Protein AF-A0A2N1AN52-F1 (afdb_monomer)

Secondary structure (DSSP, 8-state):
--HHHHHHHHT-TT-HHHHHHHHHHHHHHTGGGGS-PPPSSPPSS-PPPPPPPP--HHHHHHHHHHHHHHHHHHHHHHHHHHHHHHHHHHHHHHHHTT-

Structure (mmCIF, N/CA/C/O backbone):
data_AF-A0A2N1AN52-F1
#
_entry.id   AF-A0A2N1AN52-F1
#
loop_
_atom_site.group_PDB
_atom_site.id
_atom_site.type_symbol
_atom_site.label_atom_id
_atom_site.label_alt_id
_atom_site.label_comp_id
_atom_site.label_asym_id
_atom_site.label_entity_id
_atom_site.label_seq_id
_atom_site.pdbx_PDB_ins_code
_atom_site.Cartn_x
_atom_site.Cartn_y
_atom_site.Cartn_z
_atom_site.occupancy
_atom_site.B_iso_or_equiv
_atom_site.auth_seq_id
_atom_site.auth_comp_id
_atom_site.auth_asym_id
_atom_site.auth_atom_id
_atom_site.pdbx_PDB_model_num
ATOM 1 N N . LEU A 1 1 ? -4.471 -13.386 -9.652 1.00 80.50 1 LEU A N 1
ATOM 2 C CA . LEU A 1 1 ? -4.760 -13.600 -11.089 1.00 80.50 1 LEU A CA 1
ATOM 3 C C . LEU A 1 1 ? -3.722 -14.581 -11.628 1.00 80.50 1 LEU A C 1
ATOM 5 O O . LEU A 1 1 ? -2.561 -14.420 -11.281 1.00 80.50 1 LEU A O 1
ATOM 9 N N . SER A 1 2 ? -4.091 -15.621 -12.379 1.00 90.62 2 SER A N 1
ATOM 10 C CA . SER A 1 2 ? -3.084 -16.559 -12.915 1.00 90.62 2 SER A CA 1
ATOM 11 C C . SER A 1 2 ? -2.367 -15.979 -14.140 1.00 90.62 2 SER A C 1
ATOM 13 O O . SER A 1 2 ? -2.941 -15.178 -14.876 1.00 90.62 2 SER A O 1
ATOM 15 N N . ALA A 1 3 ? -1.141 -16.434 -14.422 1.00 90.62 3 ALA A N 1
ATOM 16 C CA . ALA A 1 3 ? -0.369 -15.955 -15.574 1.00 90.62 3 ALA A CA 1
ATOM 17 C C . ALA A 1 3 ? -1.092 -16.163 -16.922 1.00 90.62 3 ALA A C 1
ATOM 19 O O . ALA A 1 3 ? -1.009 -15.318 -17.806 1.00 90.62 3 ALA A O 1
ATOM 20 N N . ARG A 1 4 ? -1.854 -17.257 -17.070 1.00 92.06 4 ARG A N 1
ATOM 21 C CA . ARG A 1 4 ? -2.673 -17.518 -18.271 1.00 92.06 4 ARG A CA 1
ATOM 22 C C . ARG A 1 4 ? -3.819 -16.521 -18.421 1.00 92.06 4 ARG A C 1
ATOM 24 O O . ARG A 1 4 ? -4.062 -16.042 -19.521 1.00 92.06 4 ARG A O 1
ATOM 31 N N . GLN A 1 5 ? -4.487 -16.190 -17.317 1.00 92.75 5 GLN A N 1
ATOM 32 C CA . GLN A 1 5 ? -5.539 -15.172 -17.314 1.00 92.75 5 GLN A CA 1
ATOM 33 C C . GLN A 1 5 ? -4.972 -13.788 -17.648 1.00 92.75 5 GLN A C 1
ATOM 35 O O . GLN A 1 5 ? -5.591 -13.062 -18.413 1.00 92.75 5 GLN A O 1
ATOM 40 N N . ALA A 1 6 ? -3.782 -13.446 -17.140 1.00 92.12 6 ALA A N 1
ATOM 41 C CA . ALA A 1 6 ? -3.132 -12.168 -17.443 1.00 92.12 6 ALA A CA 1
ATOM 42 C C . ALA A 1 6 ? -2.855 -12.014 -18.943 1.00 92.12 6 ALA A C 1
ATOM 44 O O . ALA A 1 6 ? -3.147 -10.975 -19.521 1.00 92.12 6 ALA A O 1
ATOM 45 N N . ILE A 1 7 ? -2.35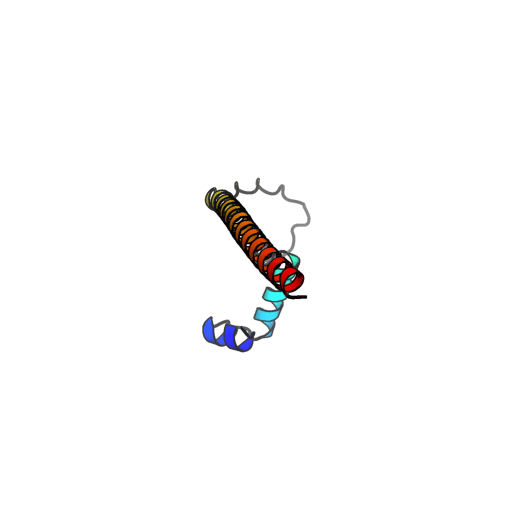3 -13.067 -19.591 1.00 94.25 7 ILE A N 1
ATOM 46 C CA . ILE A 1 7 ? -2.082 -13.048 -21.036 1.00 94.25 7 ILE A CA 1
ATOM 47 C C . ILE A 1 7 ? -3.351 -12.776 -21.835 1.00 94.25 7 ILE A C 1
ATOM 49 O O . ILE A 1 7 ? -3.321 -11.953 -22.740 1.00 94.25 7 ILE A O 1
ATOM 53 N N . ALA A 1 8 ? -4.449 -13.453 -21.491 1.00 92.75 8 ALA A N 1
ATOM 54 C CA . ALA A 1 8 ? -5.718 -13.290 -22.191 1.00 92.75 8 ALA A CA 1
ATOM 55 C C . ALA A 1 8 ? -6.327 -11.896 -21.975 1.00 92.75 8 ALA A C 1
ATOM 57 O O . ALA A 1 8 ? -6.887 -11.326 -22.903 1.00 92.75 8 ALA A O 1
ATOM 58 N N . LEU A 1 9 ? -6.208 -11.343 -20.764 1.00 95.12 9 LEU A N 1
ATOM 59 C CA . LEU A 1 9 ? -6.763 -10.029 -20.427 1.00 95.12 9 LEU A CA 1
ATOM 60 C C . LEU A 1 9 ? -5.967 -8.866 -21.028 1.00 95.12 9 LEU A C 1
ATOM 62 O O . LEU A 1 9 ? -6.561 -7.861 -21.400 1.00 95.12 9 LEU A O 1
ATOM 66 N N . PHE A 1 10 ? -4.641 -8.991 -21.106 1.00 91.44 10 PHE A N 1
ATOM 67 C CA . PHE A 1 10 ? -3.741 -7.903 -21.505 1.00 91.44 10 PHE A CA 1
ATOM 68 C C . PHE A 1 10 ? -3.096 -8.106 -22.885 1.00 91.44 10 PHE A C 1
ATOM 70 O O . PHE A 1 10 ? -2.163 -7.384 -23.227 1.00 91.44 10 PHE A O 1
ATOM 77 N N . ASP A 1 11 ? -3.555 -9.098 -23.655 1.00 92.56 11 ASP A N 1
ATOM 78 C CA . ASP A 1 11 ? -3.037 -9.461 -24.986 1.00 92.56 11 ASP A CA 1
ATOM 79 C C . ASP A 1 11 ? -1.493 -9.557 -25.044 1.00 92.56 11 ASP A C 1
ATOM 81 O O . ASP A 1 11 ? -0.815 -9.050 -25.943 1.00 92.56 11 ASP A O 1
ATOM 85 N N . ILE A 1 12 ? -0.894 -10.193 -24.027 1.00 89.50 12 ILE A N 1
ATOM 86 C CA . ILE A 1 12 ? 0.569 -10.250 -23.885 1.00 89.50 12 ILE A CA 1
ATOM 87 C C . ILE A 1 12 ? 1.147 -11.301 -24.835 1.00 89.50 12 ILE A C 1
ATOM 89 O O . ILE A 1 12 ? 1.084 -12.513 -24.595 1.00 89.50 12 ILE A O 1
ATOM 93 N N . ARG A 1 13 ? 1.812 -10.833 -25.891 1.00 85.06 13 ARG A N 1
ATOM 94 C CA . ARG A 1 13 ? 2.571 -11.694 -26.808 1.00 85.06 13 ARG A CA 1
ATOM 95 C C . ARG A 1 13 ? 3.824 -12.243 -26.115 1.00 85.06 13 ARG A C 1
ATOM 97 O O . ARG A 1 13 ? 4.622 -11.492 -25.567 1.00 85.06 13 ARG A O 1
ATOM 104 N N . GLY A 1 14 ? 4.006 -13.564 -26.159 1.00 82.12 14 GLY A N 1
ATOM 105 C CA . GLY A 1 14 ? 5.150 -14.263 -25.548 1.00 82.12 14 GLY A CA 1
ATOM 106 C C . GLY A 1 14 ? 4.787 -15.252 -24.433 1.00 82.12 14 GLY A C 1
ATOM 107 O O . GLY A 1 14 ? 5.657 -15.968 -23.934 1.00 82.12 14 GLY A O 1
ATOM 108 N N . GLY A 1 15 ? 3.502 -15.362 -24.087 1.00 90.31 15 GLY A N 1
ATOM 109 C CA . GLY A 1 15 ? 2.984 -16.449 -23.258 1.00 90.31 15 GLY A CA 1
ATOM 110 C C . GLY A 1 15 ? 3.401 -16.384 -21.783 1.00 90.31 15 GLY A C 1
ATOM 111 O O . GLY A 1 15 ? 3.853 -15.363 -21.268 1.00 90.31 15 GLY A O 1
ATOM 112 N N . VAL A 1 16 ? 3.234 -17.508 -21.076 1.00 93.06 16 VAL A N 1
ATOM 113 C CA . VAL A 1 16 ? 3.396 -17.598 -19.606 1.00 93.06 16 VAL A CA 1
ATOM 114 C C . VAL A 1 16 ? 4.812 -17.257 -19.142 1.00 93.06 16 VAL A C 1
ATOM 116 O O . VAL A 1 16 ? 4.985 -16.725 -18.047 1.00 93.06 16 VAL A O 1
ATOM 119 N N . GLY A 1 17 ? 5.823 -17.521 -19.973 1.00 92.69 17 GLY A N 1
ATOM 120 C CA . GLY A 1 17 ? 7.219 -17.235 -19.642 1.00 92.69 17 GLY A CA 1
ATOM 121 C C . GLY A 1 17 ? 7.517 -15.743 -19.476 1.00 92.69 17 GLY A C 1
ATOM 122 O O . GLY A 1 17 ? 8.319 -15.386 -18.617 1.00 92.69 17 GLY A O 1
ATOM 123 N N . VAL A 1 18 ? 6.851 -14.873 -20.245 1.00 92.25 18 VAL A N 1
ATOM 124 C CA . VAL A 1 18 ? 7.034 -13.414 -20.139 1.00 92.25 18 VAL A CA 1
ATOM 125 C C . VAL A 1 18 ? 6.469 -12.900 -18.822 1.00 92.25 18 VAL A C 1
ATOM 127 O O . VAL A 1 18 ? 7.171 -12.214 -18.086 1.00 92.25 18 VAL A O 1
ATOM 130 N N . VAL A 1 19 ? 5.244 -13.309 -18.482 1.00 93.31 19 VAL A N 1
ATOM 131 C CA . VAL A 1 19 ? 4.581 -12.885 -17.240 1.00 93.31 19 VAL A CA 1
ATOM 132 C C . VAL A 1 19 ? 5.369 -13.335 -16.013 1.00 93.31 19 VAL A C 1
ATOM 134 O O . VAL A 1 19 ? 5.602 -12.534 -15.116 1.00 93.31 19 VAL A O 1
ATOM 137 N N . ARG A 1 20 ? 5.851 -14.584 -15.998 1.00 93.12 20 ARG A N 1
ATOM 138 C CA . ARG A 1 20 ? 6.675 -15.092 -14.889 1.00 93.12 20 ARG A CA 1
ATOM 139 C C . ARG A 1 20 ? 7.995 -14.346 -14.740 1.00 93.12 20 ARG A C 1
ATOM 141 O O . ARG A 1 20 ? 8.427 -14.094 -13.625 1.00 93.12 20 ARG A O 1
ATOM 148 N N . ARG A 1 21 ? 8.637 -13.983 -15.853 1.00 92.31 21 ARG A N 1
ATOM 149 C CA . ARG A 1 21 ? 9.870 -13.192 -15.806 1.00 92.31 21 ARG A CA 1
ATOM 150 C C . ARG A 1 21 ? 9.614 -11.816 -15.199 1.00 92.31 21 ARG A C 1
ATOM 152 O O . ARG A 1 21 ? 10.380 -11.402 -14.338 1.00 92.31 21 ARG A O 1
ATOM 159 N N . TRP A 1 22 ? 8.550 -11.139 -15.627 1.00 92.12 22 TRP A N 1
ATOM 160 C CA . TRP A 1 22 ? 8.167 -9.847 -15.059 1.00 92.12 22 TRP A CA 1
ATOM 161 C C . TRP A 1 22 ? 7.819 -9.958 -13.575 1.00 92.12 22 TRP A C 1
ATOM 163 O O . TRP A 1 22 ? 8.247 -9.118 -12.796 1.00 92.12 22 TRP A O 1
ATOM 173 N N . GLU A 1 23 ? 7.117 -11.015 -13.169 1.00 92.81 23 GLU A N 1
ATOM 174 C CA . GLU A 1 23 ? 6.810 -11.293 -11.762 1.00 92.81 23 GLU A CA 1
ATOM 175 C C . GLU A 1 23 ? 8.092 -11.428 -10.924 1.00 92.81 23 GLU A C 1
ATOM 177 O O . GLU A 1 23 ? 8.241 -10.732 -9.921 1.00 92.81 23 GLU A O 1
ATOM 182 N N . SER A 1 24 ? 9.064 -12.236 -11.365 1.00 93.31 24 SER A N 1
ATOM 183 C CA . SER A 1 24 ? 10.357 -12.359 -10.676 1.00 93.31 24 SER A CA 1
ATOM 184 C C . SER A 1 24 ? 11.121 -11.032 -10.619 1.00 93.31 24 SER A C 1
ATOM 186 O O . SER A 1 24 ? 11.575 -10.639 -9.549 1.00 93.31 24 SER A O 1
ATOM 188 N N . GLN A 1 25 ? 11.212 -10.304 -11.738 1.00 92.56 25 GLN A N 1
ATOM 189 C CA . GLN A 1 25 ? 11.888 -9.001 -11.788 1.00 92.56 25 GLN A CA 1
ATOM 190 C C . GLN A 1 25 ? 11.241 -7.987 -10.840 1.00 92.56 25 GLN A C 1
ATOM 192 O O . GLN A 1 25 ? 11.942 -7.267 -10.131 1.00 92.56 25 GLN A O 1
ATOM 197 N N . TYR A 1 26 ? 9.911 -7.964 -10.787 1.00 93.12 26 TYR A N 1
ATOM 198 C CA . TYR A 1 26 ? 9.167 -7.089 -9.893 1.00 93.12 26 TYR A CA 1
ATOM 199 C C . TYR A 1 26 ? 9.396 -7.437 -8.417 1.00 93.12 26 TYR A C 1
ATOM 201 O O . TYR A 1 26 ? 9.550 -6.539 -7.593 1.00 93.12 26 TYR A O 1
ATOM 209 N N . HIS A 1 27 ? 9.465 -8.721 -8.065 1.00 91.69 27 HIS A N 1
ATOM 210 C CA . HIS A 1 27 ? 9.779 -9.121 -6.693 1.00 91.69 27 HIS A CA 1
ATOM 211 C C . HIS A 1 27 ? 11.212 -8.770 -6.275 1.00 91.69 27 HIS A C 1
ATOM 213 O O . HIS A 1 27 ? 11.433 -8.440 -5.113 1.00 91.69 27 HIS A O 1
ATOM 219 N N . GLU A 1 28 ? 12.169 -8.820 -7.202 1.00 91.62 28 GLU A N 1
ATOM 220 C CA . GLU A 1 28 ? 13.578 -8.529 -6.918 1.00 91.62 28 GLU A CA 1
ATOM 221 C C . GLU A 1 28 ? 13.888 -7.027 -6.852 1.00 91.62 28 GLU A C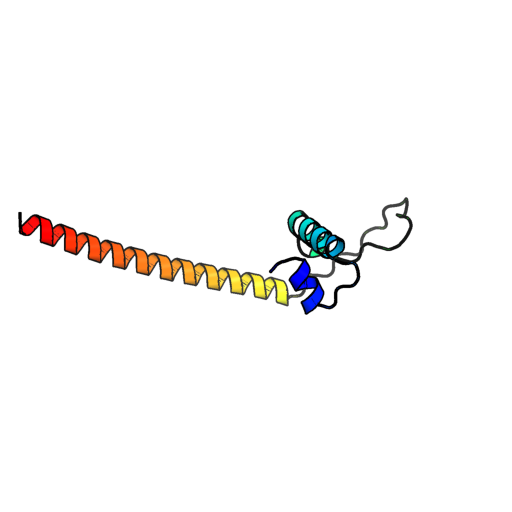 1
ATOM 223 O O . GLU A 1 28 ? 14.619 -6.592 -5.964 1.00 91.62 28 GLU A O 1
ATOM 228 N N . GLY A 1 29 ? 13.359 -6.226 -7.781 1.00 85.31 29 GLY A N 1
ATOM 229 C CA . GLY A 1 29 ? 13.719 -4.806 -7.910 1.00 85.31 29 GLY A CA 1
ATOM 230 C C . GLY A 1 29 ? 12.539 -3.867 -8.145 1.00 85.31 29 GLY A C 1
ATOM 231 O O . GLY A 1 29 ? 12.729 -2.731 -8.586 1.00 85.31 29 GLY A O 1
ATOM 232 N N . GLY A 1 30 ? 11.320 -4.323 -7.859 1.00 89.12 30 GLY A N 1
ATOM 233 C CA . GLY A 1 30 ? 10.109 -3.520 -7.963 1.00 89.12 30 GLY A CA 1
ATOM 234 C C . GLY A 1 30 ? 9.838 -3.033 -9.384 1.00 89.12 30 GLY A C 1
ATOM 235 O O . GLY A 1 30 ? 10.207 -3.658 -10.377 1.00 89.12 30 GLY A O 1
ATOM 236 N N . PHE A 1 31 ? 9.192 -1.873 -9.480 1.00 83.81 31 PHE A N 1
ATOM 237 C CA . PHE A 1 31 ? 8.861 -1.256 -10.762 1.00 83.81 31 PHE A CA 1
ATOM 238 C C . PHE A 1 31 ? 10.106 -0.927 -11.606 1.00 83.81 31 PHE A C 1
ATOM 240 O O . PHE A 1 31 ? 10.101 -1.153 -12.812 1.00 83.81 31 PHE A O 1
ATOM 247 N N . GLN A 1 32 ? 11.199 -0.482 -10.974 1.00 84.94 32 GLN A N 1
ATOM 248 C CA . GLN A 1 32 ? 12.439 -0.109 -11.670 1.00 84.94 32 GLN A CA 1
ATOM 249 C C . GLN A 1 32 ? 13.077 -1.290 -12.415 1.00 84.94 32 GLN A C 1
ATOM 251 O O . GLN A 1 32 ? 13.690 -1.110 -13.463 1.00 84.94 32 GLN A O 1
ATOM 256 N N . ALA A 1 33 ? 12.902 -2.519 -11.924 1.00 87.12 33 ALA A N 1
ATOM 257 C CA . ALA A 1 33 ? 13.414 -3.713 -12.596 1.00 87.12 33 ALA A CA 1
ATOM 258 C C . ALA A 1 33 ? 12.653 -4.083 -13.883 1.00 87.12 33 ALA A C 1
ATOM 260 O O . ALA A 1 33 ? 13.165 -4.869 -14.686 1.00 87.12 33 ALA A O 1
ATOM 261 N N . LEU A 1 34 ? 11.453 -3.530 -14.086 1.00 88.94 34 LEU A N 1
ATOM 262 C CA . LEU A 1 34 ? 10.665 -3.699 -15.309 1.00 88.94 34 LEU A CA 1
ATOM 263 C C . LEU A 1 34 ? 10.982 -2.639 -16.371 1.00 88.94 34 LEU A C 1
ATOM 265 O O . LEU A 1 34 ? 10.502 -2.754 -17.502 1.00 88.94 34 LEU A O 1
ATOM 269 N N . GLU A 1 35 ? 11.784 -1.623 -16.042 1.00 87.00 35 GLU A N 1
ATOM 270 C CA . GLU A 1 35 ? 12.148 -0.586 -16.999 1.00 87.00 35 GLU A CA 1
ATOM 271 C C . GLU A 1 35 ? 12.949 -1.164 -18.183 1.00 87.00 35 GLU A C 1
ATOM 273 O O . GLU A 1 35 ? 13.764 -2.083 -18.020 1.00 87.00 35 GLU A O 1
ATOM 278 N N . PRO A 1 36 ? 12.747 -0.641 -19.408 1.00 81.50 36 PRO A N 1
ATOM 279 C CA . PRO A 1 36 ? 13.487 -1.089 -20.576 1.00 81.50 36 PRO A CA 1
ATOM 280 C C . PRO A 1 36 ? 14.994 -0.907 -20.3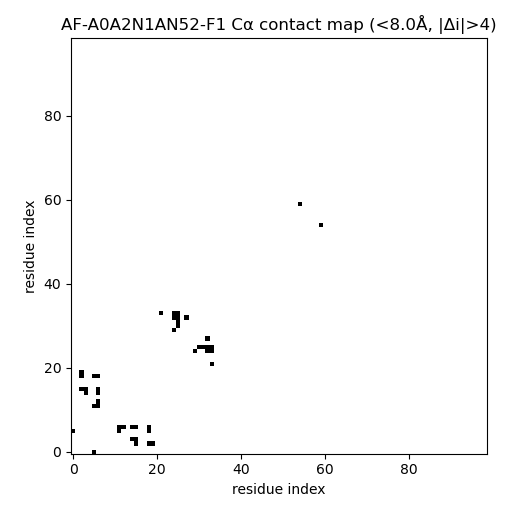82 1.00 81.50 36 PRO A C 1
ATOM 282 O O . PRO A 1 36 ? 15.515 0.207 -20.362 1.00 81.50 36 PRO A O 1
ATOM 285 N N . LYS A 1 37 ? 15.724 -2.019 -20.301 1.00 76.81 37 LYS A N 1
ATOM 286 C CA . LYS A 1 37 ? 17.186 -1.978 -20.267 1.00 76.81 37 LYS A CA 1
ATOM 287 C C . LYS A 1 37 ? 17.723 -1.505 -21.620 1.00 76.81 37 LYS A C 1
ATOM 289 O O . LYS A 1 37 ? 17.189 -1.883 -22.668 1.00 76.81 37 LYS A O 1
ATOM 294 N N . ALA A 1 38 ? 18.785 -0.696 -21.597 1.00 73.75 38 ALA A N 1
ATOM 295 C CA . ALA A 1 38 ? 19.419 -0.180 -22.807 1.00 73.75 38 ALA A CA 1
ATOM 296 C C . ALA A 1 38 ? 19.720 -1.327 -23.789 1.00 73.75 38 ALA A C 1
ATOM 298 O O . ALA A 1 38 ? 20.381 -2.309 -23.444 1.00 73.75 38 ALA A O 1
ATOM 299 N N . ARG A 1 39 ? 19.190 -1.223 -25.012 1.00 69.19 39 ARG A N 1
ATOM 300 C CA . ARG A 1 39 ? 19.401 -2.227 -26.059 1.00 69.19 39 ARG A CA 1
ATOM 301 C C . ARG A 1 39 ? 20.792 -2.041 -26.662 1.00 69.19 39 ARG A C 1
ATOM 303 O O . ARG A 1 39 ? 21.101 -0.958 -27.146 1.00 69.19 39 ARG A O 1
ATOM 310 N N . GLY A 1 40 ? 21.601 -3.101 -26.686 1.00 75.56 40 GLY A N 1
ATOM 311 C CA . GLY A 1 40 ? 22.905 -3.114 -27.357 1.00 75.56 40 GLY A CA 1
ATOM 312 C C . GLY A 1 40 ? 24.053 -3.600 -26.475 1.00 75.56 40 GLY A C 1
ATOM 313 O O . GLY A 1 40 ? 23.849 -4.140 -25.388 1.00 75.56 40 GLY A O 1
ATOM 314 N N . ARG A 1 41 ? 25.282 -3.441 -26.975 1.00 75.81 41 ARG A N 1
ATOM 315 C CA . ARG A 1 41 ? 26.502 -3.812 -26.251 1.00 75.81 41 ARG A CA 1
ATOM 316 C C . ARG A 1 41 ? 26.704 -2.858 -25.064 1.00 75.81 41 ARG A C 1
ATOM 318 O O . ARG A 1 41 ? 26.700 -1.649 -25.293 1.00 75.81 41 ARG A O 1
ATOM 325 N N . PRO A 1 42 ? 26.956 -3.366 -23.844 1.00 69.94 42 PRO A N 1
ATOM 326 C CA . PRO A 1 42 ? 27.355 -2.523 -22.723 1.00 69.94 42 PRO A CA 1
ATOM 327 C C . PRO A 1 42 ? 28.590 -1.700 -23.101 1.00 69.94 42 PRO A C 1
ATOM 329 O O . PRO A 1 42 ? 29.574 -2.245 -23.617 1.00 69.94 42 PRO A O 1
ATOM 332 N N . THR A 1 43 ? 28.548 -0.390 -22.875 1.00 71.19 43 THR A N 1
ATOM 333 C CA . THR A 1 43 ? 29.723 0.466 -23.034 1.00 71.19 43 THR A CA 1
ATOM 334 C C . THR A 1 43 ? 30.793 0.037 -22.030 1.00 71.19 43 THR A C 1
ATOM 336 O O . THR A 1 43 ? 30.513 -0.206 -20.862 1.00 71.19 43 THR A O 1
ATOM 339 N N . LYS A 1 44 ? 32.044 -0.094 -22.490 1.00 75.88 44 LYS A N 1
ATOM 340 C CA . LYS A 1 44 ? 33.181 -0.497 -21.638 1.00 75.88 44 LYS A CA 1
ATOM 341 C C . LYS A 1 44 ? 33.585 0.575 -20.621 1.00 75.88 44 LYS A C 1
ATOM 343 O O . LYS A 1 44 ? 34.304 0.270 -19.680 1.00 75.88 44 LYS A O 1
ATOM 348 N N . MET A 1 45 ? 33.154 1.813 -20.845 1.00 77.00 45 MET A N 1
ATOM 349 C CA . MET A 1 45 ? 33.442 2.954 -19.989 1.00 77.00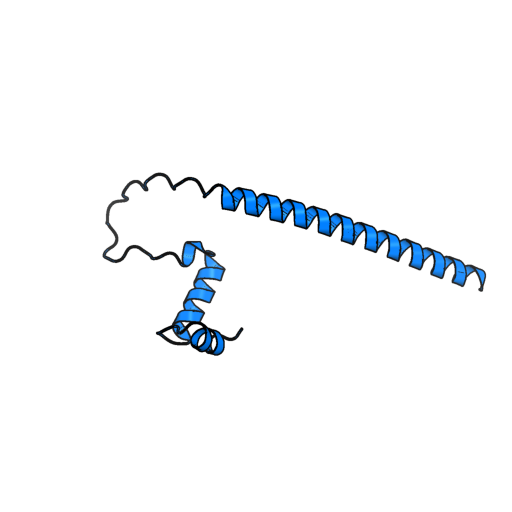 45 MET A CA 1
ATOM 350 C C . MET A 1 45 ? 32.162 3.347 -19.248 1.00 77.00 45 MET A C 1
ATOM 352 O O . MET A 1 45 ? 31.123 3.467 -19.909 1.00 77.00 45 MET A O 1
ATOM 356 N N . PRO A 1 46 ? 32.218 3.573 -17.923 1.00 66.06 46 PRO A N 1
ATOM 357 C CA . PRO A 1 46 ? 31.118 4.192 -17.203 1.00 66.06 46 PRO A CA 1
ATOM 358 C C . PRO A 1 46 ? 30.904 5.592 -17.781 1.00 66.06 46 PRO A C 1
ATOM 360 O O . PRO A 1 46 ? 31.754 6.471 -17.646 1.00 66.06 46 PRO A O 1
ATOM 363 N N . THR A 1 47 ? 29.793 5.797 -18.479 1.00 67.00 47 THR A N 1
ATOM 364 C CA . THR A 1 47 ? 29.309 7.149 -18.748 1.00 67.00 47 THR A CA 1
ATOM 365 C C . THR A 1 47 ? 28.781 7.679 -17.423 1.00 67.00 47 THR A C 1
ATOM 367 O O . THR A 1 47 ? 28.049 6.961 -16.743 1.00 67.00 47 THR A O 1
ATOM 370 N N . ALA A 1 48 ? 29.174 8.893 -17.031 1.00 66.81 48 ALA A N 1
ATOM 371 C CA . ALA A 1 48 ? 28.571 9.545 -15.876 1.00 66.81 48 ALA A CA 1
ATOM 372 C C . ALA A 1 48 ? 27.052 9.534 -16.077 1.00 66.81 48 ALA A C 1
ATOM 374 O O . ALA A 1 48 ? 26.564 10.051 -17.086 1.00 66.81 48 ALA A O 1
ATOM 375 N N . GLU A 1 49 ? 26.326 8.867 -15.177 1.00 67.25 49 GLU A N 1
ATOM 376 C CA . GLU A 1 49 ? 24.872 8.849 -15.254 1.00 67.25 49 GLU A CA 1
ATOM 377 C C . GLU A 1 49 ? 24.392 10.302 -15.197 1.00 67.25 49 GLU A C 1
ATOM 379 O O . GLU A 1 49 ? 24.845 11.057 -14.325 1.00 67.25 49 GLU A O 1
ATOM 384 N N . PRO A 1 50 ? 23.514 10.736 -16.121 1.00 68.06 50 PRO A N 1
ATOM 385 C CA . PRO A 1 50 ? 22.861 12.019 -15.951 1.00 68.06 50 PRO A CA 1
ATOM 386 C C . PRO A 1 50 ? 22.167 12.012 -14.582 1.00 68.06 50 PRO A C 1
ATOM 388 O O . PRO A 1 50 ? 21.665 10.961 -14.164 1.00 68.06 50 PRO A O 1
ATOM 391 N N . PRO A 1 51 ? 22.151 13.145 -13.857 1.00 68.75 51 PRO A N 1
ATOM 392 C CA . PRO A 1 51 ? 21.479 13.213 -12.570 1.00 68.75 51 PRO A CA 1
ATOM 393 C C . PRO A 1 51 ? 20.057 12.685 -12.741 1.00 68.75 51 PRO A C 1
ATOM 395 O O . PRO A 1 51 ? 19.327 13.144 -13.624 1.00 68.75 51 PRO A O 1
ATOM 398 N N . LYS A 1 52 ? 19.702 11.674 -11.935 1.00 69.12 52 LYS A N 1
ATOM 399 C CA . LYS A 1 52 ? 18.357 11.095 -11.943 1.00 69.12 52 LYS A CA 1
ATOM 400 C C . LYS A 1 52 ? 17.355 12.246 -11.879 1.00 69.12 52 LYS A C 1
ATOM 402 O O . LYS A 1 52 ? 17.522 13.118 -11.016 1.00 69.12 52 LYS A O 1
ATOM 407 N N . PRO A 1 53 ? 16.356 12.286 -12.778 1.00 65.94 53 PRO A N 1
ATOM 408 C CA . PRO A 1 53 ? 15.339 13.315 -12.701 1.00 65.94 53 PRO A CA 1
ATOM 409 C C . PRO A 1 53 ? 14.729 13.271 -11.295 1.00 65.94 53 PRO A C 1
ATOM 411 O O . PRO A 1 53 ? 14.588 12.181 -10.724 1.00 65.94 53 PRO A O 1
ATOM 414 N N . PRO A 1 54 ? 14.421 14.431 -10.694 1.00 63.22 54 PRO A N 1
ATOM 415 C CA . PRO A 1 54 ? 13.742 14.443 -9.413 1.00 63.22 54 PRO A CA 1
ATOM 416 C C . PRO A 1 54 ? 12.477 13.595 -9.543 1.00 63.22 54 PRO A C 1
ATOM 418 O O . PRO A 1 54 ? 11.724 13.766 -10.503 1.00 63.22 54 PRO A O 1
ATOM 421 N N . LEU A 1 55 ? 12.285 12.667 -8.596 1.00 60.97 55 LEU A N 1
ATOM 422 C CA . LEU A 1 55 ? 11.064 11.865 -8.495 1.00 60.97 55 LEU A CA 1
ATOM 423 C C . LEU A 1 55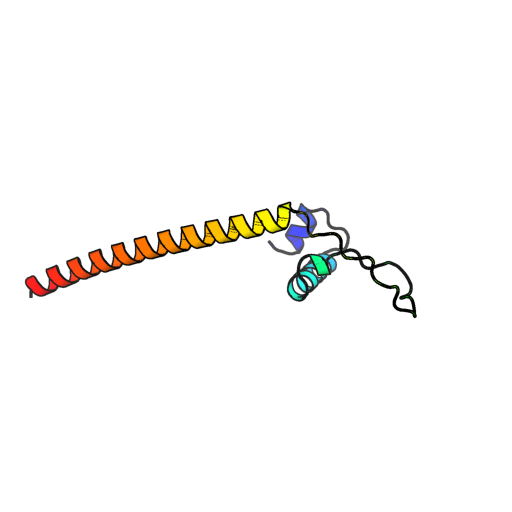 ? 9.868 12.799 -8.709 1.00 60.97 55 LEU A C 1
ATOM 425 O O . LEU A 1 55 ? 9.834 13.860 -8.062 1.00 60.97 55 LEU A O 1
ATOM 429 N N . PRO A 1 56 ? 8.936 12.461 -9.615 1.00 58.97 56 PRO A N 1
ATOM 430 C CA . PRO A 1 56 ? 7.811 13.330 -9.897 1.00 58.97 56 PRO A CA 1
ATOM 431 C C . PRO A 1 56 ? 7.099 13.623 -8.576 1.00 58.97 56 PRO A C 1
ATOM 433 O O . PRO A 1 56 ? 6.877 12.734 -7.754 1.00 58.97 56 PRO A O 1
ATOM 436 N N . VAL A 1 57 ? 6.802 14.901 -8.334 1.00 59.38 57 VAL A N 1
ATOM 437 C CA . VAL A 1 57 ? 6.256 15.414 -7.060 1.00 59.38 57 VAL A CA 1
ATOM 438 C C . VAL A 1 57 ? 5.014 14.622 -6.609 1.00 59.38 57 VAL A C 1
ATOM 440 O O . VAL A 1 57 ? 4.754 14.479 -5.416 1.00 59.38 57 VAL A O 1
ATOM 443 N N . THR A 1 58 ? 4.308 14.023 -7.568 1.00 59.12 58 THR A N 1
ATOM 444 C CA . THR A 1 58 ? 3.168 13.121 -7.389 1.00 59.12 58 THR A CA 1
ATOM 445 C C . THR A 1 58 ? 3.485 11.851 -6.599 1.00 59.12 58 THR A C 1
ATOM 447 O O . THR A 1 58 ? 2.649 11.421 -5.814 1.00 59.12 58 THR A O 1
ATOM 450 N N . GLU A 1 59 ? 4.670 11.252 -6.743 1.00 59.75 59 GLU A N 1
ATOM 451 C CA . GLU A 1 59 ? 5.036 10.025 -6.015 1.00 59.75 59 GLU A CA 1
ATOM 452 C C . GLU A 1 59 ? 5.314 10.301 -4.537 1.00 59.75 59 GLU A C 1
ATOM 454 O O . GLU A 1 59 ? 4.880 9.548 -3.668 1.00 59.75 59 GLU A O 1
ATOM 459 N N . LYS A 1 60 ? 5.978 11.423 -4.235 1.00 61.62 60 LYS A N 1
ATOM 460 C CA . LYS A 1 60 ? 6.189 11.869 -2.849 1.00 61.62 60 LYS A CA 1
ATOM 461 C C . LYS A 1 60 ? 4.862 12.209 -2.175 1.00 61.62 60 LYS A C 1
ATOM 463 O O . LYS A 1 60 ? 4.629 11.780 -1.051 1.00 61.62 60 LYS A O 1
ATOM 468 N N . SER A 1 61 ? 3.984 12.909 -2.896 1.00 70.94 61 SER A N 1
ATOM 469 C CA . SER A 1 61 ? 2.635 13.231 -2.426 1.00 70.94 61 SER A CA 1
ATOM 470 C C . SER A 1 61 ? 1.781 11.975 -2.211 1.00 70.94 61 SER A C 1
ATOM 472 O O . SER A 1 61 ? 1.078 11.881 -1.209 1.00 70.94 61 SER A O 1
ATOM 474 N N . SER A 1 62 ? 1.887 10.976 -3.093 1.00 79.50 62 SER A N 1
ATOM 475 C CA . SER A 1 62 ? 1.180 9.699 -2.944 1.00 79.50 62 SER A CA 1
ATOM 476 C C . SER A 1 62 ? 1.671 8.897 -1.737 1.00 79.50 62 SER A C 1
ATOM 478 O O . SER A 1 62 ? 0.857 8.316 -1.022 1.00 79.50 62 SER A O 1
ATOM 480 N N . LEU A 1 63 ? 2.981 8.876 -1.483 1.00 86.38 63 LEU A N 1
ATOM 481 C CA . LEU A 1 63 ? 3.544 8.191 -0.321 1.00 86.38 63 LEU A CA 1
ATOM 482 C C . LEU A 1 63 ? 3.066 8.843 0.980 1.00 86.38 63 LEU A C 1
ATOM 484 O O . LEU A 1 63 ? 2.659 8.144 1.905 1.00 86.38 63 LEU A O 1
ATOM 488 N N . GLU A 1 64 ? 3.073 10.173 1.039 1.00 86.50 64 GLU A N 1
ATOM 489 C CA . GLU A 1 64 ? 2.597 10.929 2.198 1.00 86.50 64 GLU A CA 1
ATOM 490 C C . GLU A 1 64 ? 1.108 10.675 2.479 1.00 86.50 64 GLU A C 1
ATOM 492 O O . GLU A 1 64 ? 0.739 10.380 3.616 1.00 86.50 64 GLU A O 1
ATOM 497 N N . GLN A 1 65 ? 0.268 10.673 1.438 1.00 88.94 65 GLN A N 1
ATOM 498 C CA . GLN A 1 65 ? -1.148 10.306 1.554 1.00 88.94 65 GLN A CA 1
ATOM 499 C C . GLN A 1 65 ? -1.336 8.884 2.102 1.00 88.94 65 GLN A C 1
ATOM 501 O O . GLN A 1 65 ? -2.138 8.677 3.012 1.00 88.94 65 GLN A O 1
ATOM 506 N N . LEU A 1 66 ? -0.565 7.912 1.601 1.00 93.62 66 LEU A N 1
ATOM 507 C CA . LEU A 1 66 ? -0.621 6.527 2.078 1.00 93.62 66 LEU A CA 1
ATOM 508 C C . LEU A 1 66 ? -0.200 6.396 3.545 1.00 93.62 66 LEU A C 1
ATOM 510 O O . LEU A 1 66 ? -0.790 5.607 4.286 1.00 93.62 66 LEU A O 1
ATOM 514 N N . LEU A 1 67 ? 0.812 7.150 3.981 1.00 95.06 67 LEU A N 1
ATOM 515 C CA . LEU A 1 67 ? 1.226 7.169 5.385 1.00 95.06 67 LEU A CA 1
ATOM 516 C C . LEU A 1 67 ? 0.121 7.739 6.276 1.00 95.06 67 LEU A C 1
ATOM 518 O O . LEU A 1 67 ? -0.208 7.125 7.292 1.00 95.06 67 LEU A O 1
ATOM 522 N N . GLN A 1 68 ? -0.493 8.849 5.865 1.00 94.00 68 GLN A N 1
ATOM 523 C CA . GLN A 1 68 ? -1.590 9.472 6.602 1.00 94.00 68 GLN A CA 1
ATOM 524 C C . GLN A 1 68 ? -2.799 8.532 6.722 1.00 94.00 68 GLN A C 1
ATOM 526 O O . GLN A 1 68 ? -3.365 8.374 7.807 1.00 94.00 68 GLN A O 1
ATOM 531 N N . GLU A 1 69 ? -3.170 7.856 5.633 1.00 94.88 69 GLU A N 1
ATOM 532 C CA . GLU A 1 69 ? -4.236 6.853 5.649 1.00 94.88 69 GLU A CA 1
ATOM 533 C C . GLU A 1 69 ? -3.880 5.670 6.566 1.00 94.88 69 GLU A C 1
ATOM 535 O O . GLU A 1 69 ? -4.712 5.212 7.352 1.00 94.88 69 GLU A O 1
ATOM 540 N N . ASN A 1 70 ? -2.624 5.209 6.553 1.00 97.44 70 ASN A N 1
ATOM 541 C CA . ASN A 1 70 ? -2.181 4.129 7.436 1.00 97.44 70 ASN A CA 1
ATOM 542 C C . ASN A 1 70 ? -2.276 4.514 8.918 1.00 97.44 70 ASN A C 1
ATOM 544 O O . ASN A 1 70 ? -2.717 3.707 9.740 1.00 97.44 70 ASN A O 1
ATOM 548 N N . GLU A 1 71 ? -1.872 5.733 9.271 1.00 97.19 71 GLU A N 1
ATOM 549 C CA . GLU A 1 71 ? -1.979 6.254 10.635 1.00 97.19 71 GLU A CA 1
ATOM 550 C C . GLU A 1 71 ? -3.435 6.363 11.090 1.00 97.19 71 GLU A C 1
ATOM 552 O O . GLU A 1 71 ? -3.768 5.913 12.193 1.00 97.19 71 GLU A O 1
ATOM 557 N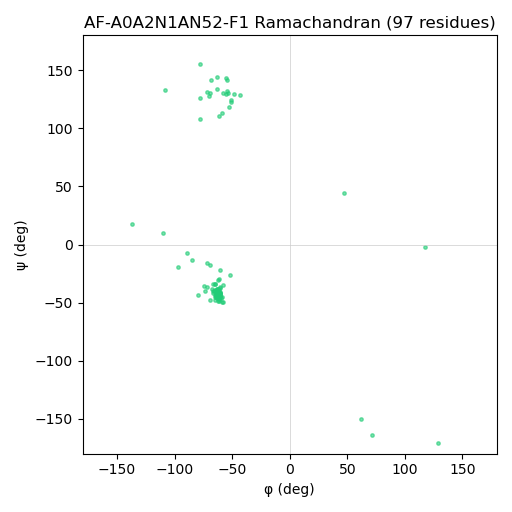 N . TYR A 1 72 ? -4.312 6.872 10.223 1.00 97.69 72 TYR A N 1
ATOM 558 C CA . TYR A 1 72 ? -5.747 6.934 10.484 1.00 97.69 72 TYR A CA 1
ATOM 559 C C . TYR A 1 72 ? -6.330 5.539 10.764 1.00 97.69 72 TYR A C 1
ATOM 561 O O . TYR A 1 72 ? -6.962 5.320 11.802 1.00 97.69 72 TYR A O 1
ATOM 569 N N . LEU A 1 73 ? -6.026 4.560 9.907 1.00 98.06 73 LEU A N 1
ATOM 570 C CA . LEU A 1 73 ? -6.478 3.177 10.079 1.00 98.06 73 LEU A CA 1
ATOM 571 C C . LEU A 1 73 ? -5.936 2.546 11.371 1.00 98.06 73 LEU A C 1
ATOM 573 O O . LEU A 1 73 ? -6.651 1.815 12.063 1.00 98.06 73 LEU A O 1
ATOM 577 N N . ARG A 1 74 ? -4.685 2.838 11.751 1.00 98.06 74 ARG A N 1
ATOM 578 C CA . ARG A 1 74 ? -4.119 2.372 13.030 1.00 98.06 74 ARG A CA 1
ATOM 579 C C . ARG A 1 74 ? -4.878 2.945 14.222 1.00 98.06 74 ARG A C 1
ATOM 581 O O . ARG A 1 74 ? -5.131 2.205 15.179 1.00 98.06 74 ARG A O 1
ATOM 588 N N . ALA A 1 75 ? -5.246 4.223 14.173 1.00 97.75 75 ALA A N 1
ATOM 589 C CA . ALA A 1 75 ? -6.028 4.867 15.223 1.00 97.75 75 ALA A CA 1
ATOM 590 C C . ALA A 1 75 ? -7.430 4.248 15.343 1.00 97.75 75 ALA A C 1
ATOM 592 O O . ALA A 1 75 ? -7.856 3.902 16.451 1.00 97.75 75 ALA A O 1
ATOM 593 N N . GLU A 1 76 ? -8.111 4.018 14.219 1.00 97.38 76 GLU A N 1
ATOM 594 C CA . GLU A 1 76 ? -9.427 3.373 14.189 1.00 97.38 76 GLU A CA 1
ATOM 595 C C . GLU A 1 76 ? -9.376 1.944 14.759 1.00 97.38 76 GLU A C 1
ATOM 597 O O . GLU A 1 76 ? -10.147 1.583 15.657 1.00 97.38 76 GLU A O 1
ATOM 602 N N . VAL A 1 77 ? -8.398 1.140 14.333 1.00 98.38 77 VAL A N 1
ATOM 603 C CA . VAL A 1 77 ? -8.192 -0.216 14.864 1.00 98.38 77 VAL A CA 1
ATOM 604 C C . VAL A 1 77 ? -7.903 -0.191 16.367 1.00 98.38 77 VAL A C 1
ATOM 606 O O . VAL A 1 77 ? -8.424 -1.028 17.113 1.00 98.38 77 VAL A O 1
ATOM 609 N N . ALA A 1 78 ? -7.087 0.753 16.842 1.00 98.25 78 ALA A N 1
ATOM 610 C CA . ALA A 1 78 ? -6.797 0.901 18.266 1.00 98.25 78 ALA A CA 1
ATOM 611 C C . ALA A 1 78 ? -8.058 1.256 19.072 1.00 98.25 78 ALA A C 1
ATOM 613 O O . ALA A 1 78 ? -8.277 0.688 20.149 1.00 98.25 78 ALA A O 1
ATOM 614 N N . TYR A 1 79 ? -8.911 2.138 18.545 1.00 97.62 79 TYR A N 1
ATOM 615 C CA . TYR A 1 79 ? -10.192 2.483 19.161 1.00 97.62 79 TYR A CA 1
ATOM 616 C C . TYR A 1 79 ? -11.115 1.261 19.272 1.00 97.62 79 TYR A C 1
ATOM 618 O O . TYR A 1 79 ? -11.604 0.946 20.363 1.00 97.62 79 TYR A O 1
ATOM 626 N N . LEU A 1 80 ? -11.277 0.500 18.186 1.00 98.06 80 LEU A N 1
ATOM 627 C CA . LEU A 1 80 ? -12.099 -0.713 18.180 1.00 98.06 80 LEU A CA 1
ATOM 628 C C . LEU A 1 80 ? -11.583 -1.772 19.166 1.00 98.06 80 LEU A C 1
ATOM 630 O O . LEU A 1 80 ? -12.378 -2.417 19.856 1.00 98.06 80 LEU A O 1
ATOM 634 N N . LYS A 1 81 ? -10.258 -1.936 19.285 1.00 98.06 81 LYS A N 1
ATOM 635 C CA . LYS A 1 81 ? -9.646 -2.837 20.277 1.00 98.06 81 LYS A CA 1
ATOM 636 C C . LYS A 1 81 ? -9.977 -2.418 21.710 1.00 98.06 81 LYS A C 1
ATOM 638 O O . LYS A 1 81 ? -10.374 -3.271 22.504 1.00 98.0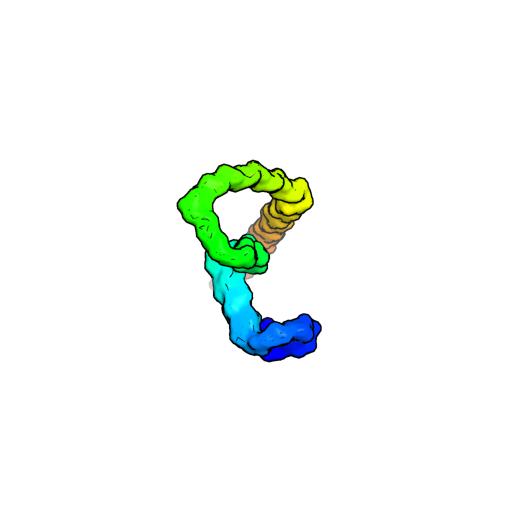6 81 LYS A O 1
ATOM 643 N N . LYS A 1 82 ? -9.879 -1.122 22.031 1.00 97.62 82 LYS A N 1
ATOM 644 C CA . LYS A 1 82 ? -10.262 -0.595 23.354 1.00 97.62 82 LYS A CA 1
ATOM 645 C C . LYS A 1 82 ? -11.738 -0.859 23.657 1.00 97.62 82 LYS A C 1
ATOM 647 O O . LYS A 1 82 ? -12.062 -1.322 24.748 1.00 97.62 82 LYS A O 1
ATOM 652 N N . LEU A 1 83 ? -12.626 -0.632 22.689 1.00 97.19 83 LEU A N 1
ATOM 653 C CA . LEU A 1 83 ? -14.061 -0.871 22.859 1.00 97.19 83 LEU A CA 1
ATOM 654 C C . LEU A 1 83 ? -14.378 -2.352 23.121 1.00 97.19 83 LEU A C 1
ATOM 656 O O . LEU A 1 83 ? -15.161 -2.668 24.020 1.00 97.19 83 LEU A O 1
ATOM 660 N N . ARG A 1 84 ? -13.735 -3.266 22.383 1.00 97.38 84 ARG A N 1
ATOM 661 C CA . ARG A 1 84 ? -13.865 -4.713 22.620 1.00 97.38 84 ARG A CA 1
ATOM 662 C C . ARG A 1 84 ? -13.379 -5.105 24.017 1.00 97.38 84 ARG A C 1
ATOM 664 O O . ARG A 1 84 ? -14.098 -5.813 24.714 1.00 97.38 84 ARG A O 1
ATOM 671 N N . ALA A 1 85 ? -12.224 -4.595 24.447 1.00 97.19 85 ALA A N 1
ATOM 672 C CA . ALA A 1 85 ? -11.674 -4.875 25.774 1.00 97.19 85 ALA A CA 1
ATOM 673 C C . ALA A 1 85 ? -12.605 -4.405 26.908 1.00 97.19 85 ALA A C 1
ATOM 675 O O . ALA A 1 85 ? -12.820 -5.130 27.878 1.00 97.19 85 ALA A O 1
ATOM 676 N N . LEU A 1 86 ? -13.217 -3.223 26.769 1.00 96.69 86 LEU A N 1
ATOM 677 C CA . LEU A 1 86 ? -14.195 -2.720 27.740 1.00 96.69 86 LEU A CA 1
ATOM 678 C C . LEU A 1 86 ? -15.441 -3.605 27.821 1.00 96.69 86 LEU A C 1
ATOM 680 O O . LEU A 1 86 ? -15.922 -3.881 28.920 1.00 96.69 86 LEU A O 1
ATOM 684 N N . ARG A 1 87 ? -15.970 -4.050 26.676 1.00 96.88 87 ARG A N 1
ATOM 685 C CA . ARG A 1 87 ? -17.127 -4.954 26.650 1.00 96.88 87 ARG A CA 1
ATOM 686 C C . ARG A 1 87 ? -16.798 -6.279 27.340 1.00 96.88 87 ARG A C 1
ATOM 688 O O . ARG A 1 87 ? -17.532 -6.682 28.235 1.00 96.88 87 ARG A O 1
ATOM 695 N N . GLN A 1 88 ? -15.662 -6.881 26.995 1.00 96.62 88 GLN A N 1
ATOM 696 C CA . GLN A 1 88 ? -15.211 -8.139 27.587 1.00 96.62 88 GLN A CA 1
ATOM 697 C C . GLN A 1 88 ? -15.009 -8.020 29.107 1.00 96.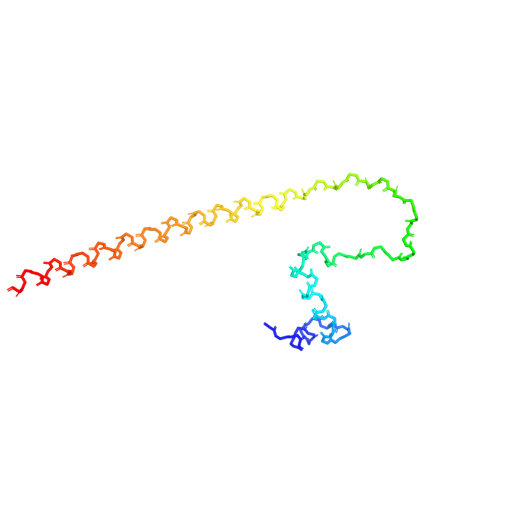62 88 GLN A C 1
ATOM 699 O O . GLN A 1 88 ? -15.446 -8.886 29.858 1.00 96.62 88 GLN A O 1
ATOM 704 N N . SER A 1 89 ? -14.417 -6.918 29.579 1.00 94.88 89 SER A N 1
ATOM 705 C CA . SER A 1 89 ? -14.260 -6.641 31.014 1.00 94.88 89 SER A CA 1
ATOM 706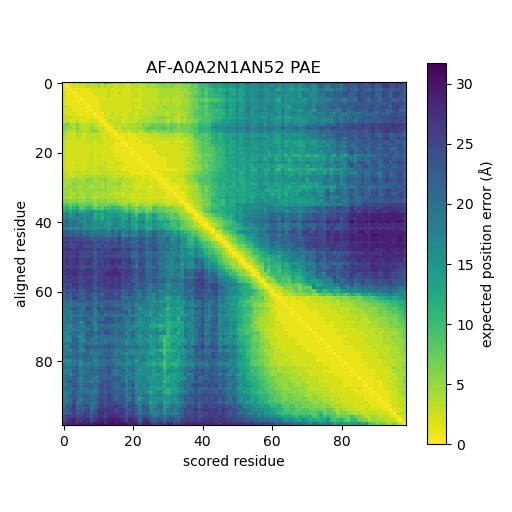 C C . SER A 1 89 ? -15.610 -6.543 31.741 1.00 94.88 89 SER A C 1
ATOM 708 O O . SER A 1 89 ? -15.784 -7.126 32.813 1.00 94.88 89 SER A O 1
ATOM 710 N N . LYS A 1 90 ? -16.606 -5.874 31.139 1.00 95.31 90 LYS A N 1
ATOM 711 C CA . LYS A 1 90 ? -17.966 -5.789 31.701 1.00 95.31 90 LYS A CA 1
ATOM 712 C C . LYS A 1 90 ? -18.655 -7.152 31.772 1.00 95.31 90 LYS A C 1
ATOM 714 O O . LYS A 1 90 ? -19.286 -7.449 32.783 1.00 95.31 90 LYS A O 1
ATOM 719 N N . GLU A 1 91 ? -18.534 -7.967 30.729 1.00 95.06 91 GLU A N 1
ATOM 720 C CA . GLU A 1 91 ? -19.101 -9.322 30.688 1.00 95.06 91 GLU A CA 1
ATOM 721 C C . GLU A 1 91 ? -18.487 -10.216 31.774 1.00 95.06 91 GLU A C 1
ATOM 723 O O . GLU A 1 91 ? -19.219 -10.845 32.539 1.00 95.06 91 GLU A O 1
ATOM 728 N N . GLN A 1 92 ? -17.159 -10.190 31.923 1.00 94.50 92 GLN A N 1
ATOM 729 C CA . GLN A 1 92 ? -16.451 -10.926 32.976 1.00 94.50 92 GLN A CA 1
ATOM 730 C C . GLN A 1 92 ? -16.849 -10.458 34.381 1.00 94.50 92 GLN A C 1
ATOM 732 O O . GLN A 1 92 ? -17.066 -11.275 35.275 1.00 94.50 92 GLN A O 1
ATOM 737 N N . ALA A 1 93 ? -16.978 -9.145 34.594 1.00 92.81 93 ALA A N 1
ATOM 738 C CA . ALA A 1 93 ? -17.422 -8.599 35.875 1.00 92.81 93 ALA A CA 1
ATOM 739 C C . ALA A 1 93 ? -18.872 -8.995 36.208 1.00 92.81 93 ALA A C 1
ATOM 741 O O . ALA A 1 93 ? -19.198 -9.200 37.376 1.00 92.81 93 ALA A O 1
ATOM 742 N N . ALA A 1 94 ? -19.741 -9.113 35.200 1.00 92.19 94 ALA A N 1
ATOM 743 C CA . ALA A 1 94 ? -21.115 -9.570 35.384 1.00 92.19 94 ALA A CA 1
ATOM 744 C C . ALA A 1 94 ? -21.193 -11.071 35.707 1.00 92.19 94 ALA A C 1
ATOM 746 O O . ALA A 1 94 ? -22.021 -11.459 36.526 1.00 92.19 94 ALA A O 1
ATOM 747 N N . GLN A 1 95 ? -20.332 -11.898 35.106 1.00 90.00 95 GLN A N 1
ATOM 748 C CA . GLN A 1 95 ? -20.235 -13.332 35.407 1.00 90.00 95 GLN A CA 1
ATOM 749 C C . GLN A 1 95 ? -19.764 -13.572 36.846 1.00 90.00 95 GLN A C 1
ATOM 751 O O . GLN A 1 95 ? -20.449 -14.261 37.591 1.00 90.00 95 GLN A O 1
ATOM 756 N N . LYS A 1 96 ? -18.696 -12.892 37.284 1.00 87.38 96 LYS A N 1
ATOM 757 C CA . LYS A 1 96 ? -18.174 -12.997 38.662 1.00 87.38 96 LYS A CA 1
ATOM 758 C C . LYS A 1 96 ? -19.153 -12.574 39.761 1.00 87.38 96 LYS A C 1
ATOM 760 O O . LYS A 1 96 ? -18.947 -12.923 40.909 1.00 87.38 96 LYS A O 1
ATOM 765 N N . LYS A 1 97 ? -20.163 -11.757 39.443 1.00 80.50 97 LYS A N 1
ATOM 766 C CA . LYS A 1 97 ? -21.216 -11.357 40.396 1.00 80.50 97 LYS A CA 1
ATOM 767 C C . LYS A 1 97 ? -22.362 -12.368 40.494 1.00 80.50 97 LYS A C 1
ATOM 769 O O . LYS A 1 97 ? -23.232 -12.192 41.340 1.00 80.50 97 LYS A O 1
ATOM 774 N N . ARG A 1 98 ? -22.441 -13.314 39.554 1.00 76.75 98 ARG A N 1
ATOM 775 C CA . ARG A 1 98 ? -23.485 -14.347 39.492 1.00 76.75 98 ARG A CA 1
ATOM 776 C C . ARG A 1 98 ? -23.033 -15.673 40.105 1.00 76.75 98 ARG A C 1
ATOM 778 O O . ARG A 1 98 ? -23.896 -16.488 40.408 1.00 76.75 98 ARG A O 1
ATOM 785 N N . GLU A 1 99 ? -21.724 -15.870 40.230 1.00 62.00 99 GLU A N 1
ATOM 786 C CA . GLU A 1 99 ? -21.085 -16.914 41.043 1.00 62.00 99 GLU A CA 1
ATOM 787 C C . GLU A 1 99 ? -21.080 -16.508 42.521 1.00 62.00 99 GLU A C 1
ATOM 789 O O . GLU A 1 99 ? -21.283 -17.408 43.365 1.00 62.00 99 GLU A O 1
#

Radius of gyration: 26.0 Å; Cα contacts (8 Å, |Δi|>4): 23; chains: 1; bounding box: 57×33×68 Å

Solvent-accessible surface area (backbone atoms only — not comparable to full-atom values): 6093 Å² total; per-residue (Å²): 134,54,57,66,56,49,30,71,75,66,70,49,86,70,53,57,65,49,52,52,49,51,51,53,33,34,75,75,49,38,73,72,51,70,51,86,70,83,88,74,81,80,70,94,62,88,69,82,74,72,79,75,74,77,76,58,70,64,59,60,51,49,50,52,51,52,51,54,52,51,52,52,52,51,52,52,53,51,51,54,50,52,55,51,52,52,52,52,51,52,52,53,56,55,52,66,72,74,110

Mean predicted aligned error: 13.84 Å

Sequence (99 aa):
LSARQAIALFDIRGGVGVVRRWESQYHEGGFQALEPKARGRPTKMPTAEPPKPPLPVTEKSSLEQLLQENEYLRAEVAYLKKLRALRQSKEQAAQKKRE

pLDDT: mean 85.61, std 11.93, range [58.97, 98.38]

Foldseek 3Di:
DQLQVCCVVVVDPPGSVVVVVVVVQCVVPNPVSVDDDDPDDPDPDDDDPDPDPPDPVVVVVVVVVVVVVVVVVVVVVVVVVVVVVVVVVVVVVVVVVVD